Protein AF-A0A959PPM3-F1 (afdb_monomer_lite)

Sequence (48 aa):
MMNPKVAAYLDKAGEWKVILSAIRELLISCELGEEVKWGSPTYTYRGG

Secondary structure (DSSP, 8-state):
---HHHHHHHHTSGGGHHHHHHHHHHHHHTT-EEEEETTEEEEESTT-

Foldseek 3Di:
DDDVLQVVVLVPVPPCSVVVVVVVVVLVVVVWDWDADPNHIDTHDPND

Structure (mmCIF, N/CA/C/O backbone):
data_AF-A0A959PPM3-F1
#
_entry.id   AF-A0A959PPM3-F1
#
loop_
_atom_site.group_PDB
_atom_site.id
_atom_site.type_symbol
_atom_site.label_atom_id
_atom_site.label_alt_id
_atom_site.label_comp_id
_atom_site.label_asym_id
_atom_site.label_entity_id
_atom_site.label_seq_id
_atom_site.pdbx_PDB_ins_code
_atom_site.Cartn_x
_atom_site.Cartn_y
_atom_site.Cartn_z
_atom_site.occupancy
_atom_site.B_iso_or_equiv
_atom_site.auth_seq_id
_atom_site.auth_comp_id
_atom_site.auth_asym_id
_atom_site.auth_atom_id
_atom_site.pdbx_PDB_model_num
ATOM 1 N N . MET A 1 1 ? 7.656 -11.210 -3.502 1.00 69.56 1 MET A N 1
ATOM 2 C CA . MET A 1 1 ? 7.998 -11.399 -2.070 1.00 69.56 1 MET A CA 1
ATOM 3 C C . MET A 1 1 ? 7.310 -10.290 -1.291 1.00 69.56 1 MET A C 1
ATOM 5 O O . MET A 1 1 ? 7.421 -9.151 -1.720 1.00 69.56 1 MET A O 1
ATOM 9 N N . MET A 1 2 ? 6.574 -10.606 -0.221 1.00 85.88 2 MET A N 1
ATOM 10 C CA . MET A 1 2 ? 5.842 -9.594 0.554 1.00 85.88 2 MET A CA 1
ATOM 11 C C . MET A 1 2 ? 6.796 -8.724 1.382 1.00 85.88 2 MET A C 1
ATOM 13 O O . MET A 1 2 ? 7.559 -9.226 2.204 1.00 85.88 2 MET A O 1
ATOM 17 N N . ASN A 1 3 ? 6.731 -7.411 1.187 1.00 94.62 3 ASN A N 1
ATOM 18 C CA . ASN A 1 3 ? 7.532 -6.420 1.887 1.00 94.62 3 ASN A CA 1
ATOM 19 C C . ASN A 1 3 ? 7.004 -6.197 3.321 1.00 94.62 3 ASN A C 1
ATOM 21 O O . ASN A 1 3 ? 5.830 -5.834 3.499 1.00 94.62 3 AS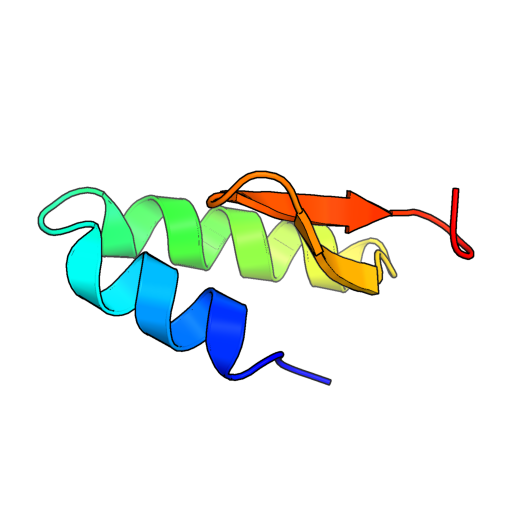N A O 1
ATOM 25 N N . PRO A 1 4 ? 7.848 -6.362 4.358 1.00 96.38 4 PRO A N 1
ATOM 26 C CA . PRO A 1 4 ? 7.439 -6.190 5.751 1.00 96.38 4 PRO A CA 1
ATOM 27 C C . PRO A 1 4 ? 7.080 -4.737 6.100 1.00 96.38 4 PRO A C 1
ATOM 29 O O . PRO A 1 4 ? 6.248 -4.510 6.974 1.00 96.38 4 PRO A O 1
ATOM 32 N N . LYS A 1 5 ? 7.640 -3.736 5.401 1.00 96.69 5 LYS A N 1
ATOM 33 C CA . LYS A 1 5 ? 7.291 -2.321 5.625 1.00 96.69 5 LYS A CA 1
ATOM 34 C C . LYS A 1 5 ? 5.868 -2.008 5.166 1.00 96.69 5 LYS A C 1
ATOM 36 O O . LYS A 1 5 ? 5.162 -1.264 5.840 1.00 96.69 5 LYS A O 1
ATOM 41 N N . VAL A 1 6 ? 5.439 -2.604 4.052 1.00 97.06 6 VAL A N 1
ATOM 42 C CA . VAL A 1 6 ? 4.054 -2.491 3.571 1.00 97.06 6 VAL A CA 1
ATOM 43 C C . VAL A 1 6 ? 3.107 -3.223 4.522 1.00 97.06 6 VAL A C 1
ATOM 45 O O . VAL A 1 6 ? 2.067 -2.677 4.872 1.00 97.06 6 VAL A O 1
ATOM 48 N N . ALA A 1 7 ? 3.486 -4.404 5.025 1.00 96.69 7 ALA A N 1
ATOM 49 C CA . ALA A 1 7 ? 2.691 -5.111 6.035 1.00 96.69 7 ALA A CA 1
ATOM 50 C C . ALA A 1 7 ? 2.469 -4.254 7.298 1.00 96.69 7 ALA A C 1
ATOM 52 O O . ALA A 1 7 ? 1.330 -4.068 7.718 1.00 96.69 7 ALA A O 1
ATOM 53 N N . ALA A 1 8 ? 3.529 -3.627 7.819 1.00 96.31 8 ALA A N 1
ATOM 54 C CA . ALA A 1 8 ? 3.440 -2.733 8.973 1.00 96.31 8 ALA A CA 1
ATOM 55 C C . ALA A 1 8 ? 2.591 -1.470 8.718 1.00 96.31 8 ALA A C 1
ATOM 57 O O . ALA A 1 8 ? 2.018 -0.917 9.657 1.00 96.31 8 ALA A O 1
ATOM 58 N N . TYR A 1 9 ? 2.511 -0.992 7.471 1.00 96.94 9 TYR A N 1
ATOM 59 C CA . TYR A 1 9 ? 1.589 0.081 7.090 1.00 96.94 9 TYR A CA 1
ATOM 60 C C . TYR A 1 9 ? 0.134 -0.402 7.149 1.00 96.94 9 TYR A C 1
ATOM 62 O O . TYR A 1 9 ? -0.707 0.252 7.761 1.00 96.94 9 TYR A O 1
ATOM 70 N N . LEU A 1 10 ? -0.155 -1.573 6.571 1.00 96.62 10 LEU A N 1
ATOM 71 C CA . LEU A 1 10 ? -1.502 -2.156 6.558 1.00 96.62 10 LEU A CA 1
ATOM 72 C C . LEU A 1 10 ? -2.008 -2.500 7.962 1.00 96.62 10 LEU A C 1
ATOM 74 O O . LEU A 1 10 ? -3.190 -2.321 8.242 1.00 96.62 10 LEU A O 1
ATOM 78 N N . ASP A 1 11 ? -1.127 -2.927 8.866 1.00 96.50 11 ASP A N 1
ATOM 79 C CA . ASP A 1 11 ? -1.481 -3.174 10.268 1.00 96.50 11 ASP A CA 1
ATOM 80 C C . ASP A 1 11 ? -1.997 -1.919 10.984 1.00 96.50 11 ASP A C 1
ATOM 82 O O . ASP A 1 11 ? -2.822 -2.022 11.891 1.00 96.50 11 ASP A O 1
ATOM 86 N N . LYS A 1 12 ? -1.566 -0.731 10.547 1.00 96.81 12 LYS A N 1
ATOM 87 C CA . LYS A 1 12 ? -2.011 0.563 11.082 1.00 96.81 12 LYS A CA 1
ATOM 88 C C . LYS A 1 12 ? -3.242 1.124 10.367 1.00 96.81 12 LYS A C 1
ATOM 90 O O . LYS A 1 12 ? -3.764 2.146 10.797 1.00 96.81 12 LYS A O 1
ATOM 95 N N . ALA A 1 13 ? -3.714 0.477 9.301 1.00 96.19 13 ALA A N 1
ATOM 96 C CA . ALA A 1 13 ? -4.801 0.984 8.464 1.00 96.19 13 ALA A CA 1
ATOM 97 C C . ALA A 1 13 ? -6.209 0.773 9.061 1.00 96.19 13 ALA A C 1
ATOM 99 O O . ALA A 1 13 ? -7.194 1.207 8.466 1.00 96.19 13 ALA A O 1
ATOM 100 N N . GLY A 1 14 ? -6.326 0.120 10.225 1.00 96.38 14 GLY A N 1
ATOM 101 C CA . GLY A 1 14 ? -7.600 -0.060 10.928 1.00 96.38 14 GLY A CA 1
ATOM 102 C C . GLY A 1 14 ? -8.643 -0.782 10.071 1.00 96.38 14 GLY A C 1
ATOM 103 O O . GLY A 1 14 ? -8.376 -1.863 9.546 1.00 96.38 14 GLY A O 1
ATOM 104 N N . GLU A 1 15 ? -9.816 -0.169 9.901 1.00 97.25 15 GLU A N 1
ATOM 105 C CA . GLU A 1 15 ? -10.915 -0.702 9.078 1.00 97.25 15 GLU A CA 1
ATOM 106 C C . GLU A 1 15 ? -10.522 -0.920 7.605 1.00 97.25 15 GLU A C 1
ATOM 108 O O . GLU A 1 15 ? -11.014 -1.842 6.953 1.00 97.25 15 GLU A O 1
ATOM 113 N N . TRP A 1 16 ? -9.561 -0.144 7.093 1.00 97.56 16 TRP A N 1
ATOM 114 C CA . TRP A 1 16 ? -9.102 -0.226 5.705 1.00 97.56 16 TRP A CA 1
ATOM 115 C C . TRP A 1 16 ? -8.142 -1.389 5.456 1.00 97.56 16 TRP A C 1
ATOM 117 O O . TRP A 1 16 ? -7.854 -1.713 4.303 1.00 97.56 16 TRP A O 1
ATOM 127 N N . LYS A 1 17 ? -7.655 -2.057 6.510 1.00 97.62 17 LYS A N 1
ATOM 128 C CA . LYS A 1 17 ? -6.692 -3.159 6.387 1.00 97.62 17 LYS A CA 1
ATOM 129 C C . LYS A 1 17 ? -7.198 -4.263 5.460 1.00 97.62 17 LYS A C 1
ATOM 131 O O . LYS A 1 17 ? -6.420 -4.764 4.651 1.00 97.62 17 LYS A O 1
ATOM 136 N N . VAL A 1 18 ? -8.479 -4.627 5.551 1.00 97.50 18 VAL A N 1
ATOM 137 C CA . VAL A 1 18 ? -9.060 -5.725 4.759 1.00 97.50 18 VAL A CA 1
ATOM 138 C C . VAL A 1 18 ? -9.023 -5.390 3.268 1.00 97.50 18 VAL A C 1
ATOM 140 O O . VAL A 1 18 ? -8.457 -6.147 2.482 1.00 97.50 18 VAL A O 1
ATOM 143 N N . ILE A 1 19 ? -9.554 -4.228 2.877 1.00 98.12 19 ILE A N 1
ATOM 144 C CA . ILE A 1 19 ? -9.617 -3.839 1.464 1.00 98.12 19 ILE A CA 1
ATOM 145 C C . ILE A 1 19 ? -8.231 -3.541 0.883 1.00 98.12 19 ILE A C 1
ATOM 147 O O . ILE A 1 19 ? -7.932 -3.959 -0.233 1.00 98.12 19 ILE A O 1
ATOM 151 N N . LEU A 1 20 ? -7.342 -2.898 1.646 1.00 97.38 20 LEU A N 1
ATOM 152 C CA . LEU A 1 20 ? -5.978 -2.622 1.195 1.00 97.38 20 LEU A CA 1
ATOM 153 C C . LEU A 1 20 ? -5.139 -3.900 1.051 1.00 97.38 20 LEU A C 1
ATOM 155 O O . LEU A 1 20 ? -4.294 -3.967 0.161 1.00 97.38 20 LEU A O 1
ATOM 159 N N . SER A 1 21 ? -5.384 -4.924 1.877 1.00 97.19 21 SER A N 1
ATOM 160 C CA . SER A 1 21 ? -4.743 -6.239 1.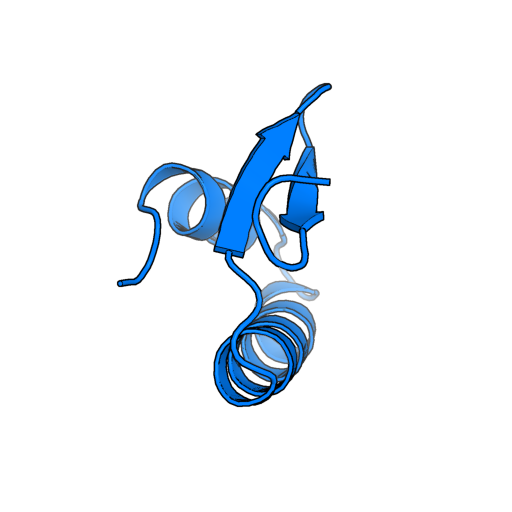722 1.00 97.19 21 SER A CA 1
ATOM 161 C C . SER A 1 21 ? -5.190 -6.926 0.430 1.00 97.19 21 SER A C 1
ATOM 163 O O . SER A 1 21 ? -4.344 -7.404 -0.319 1.00 97.19 21 SER A O 1
ATOM 165 N N . ALA A 1 22 ? -6.487 -6.885 0.110 1.00 97.81 22 ALA A N 1
A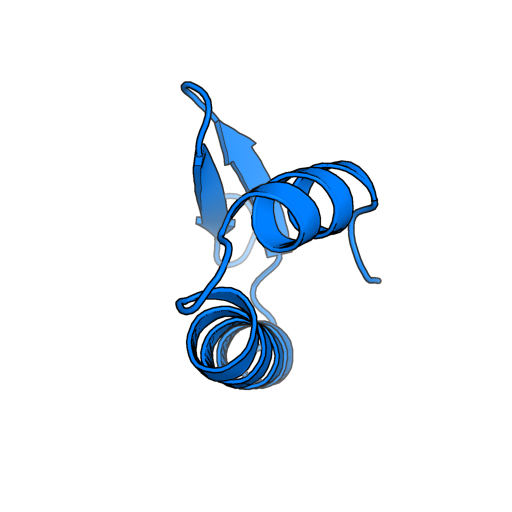TOM 166 C CA . ALA A 1 22 ? -7.008 -7.438 -1.142 1.00 97.81 22 ALA A CA 1
ATOM 167 C C . ALA A 1 22 ? -6.458 -6.700 -2.378 1.00 97.81 22 ALA A C 1
ATOM 169 O O . ALA A 1 22 ? -6.046 -7.326 -3.354 1.00 97.81 22 ALA A O 1
ATOM 170 N N . ILE A 1 23 ? -6.384 -5.364 -2.327 1.00 97.81 23 ILE A N 1
ATOM 171 C CA . ILE A 1 23 ? -5.771 -4.560 -3.397 1.00 97.81 23 ILE A CA 1
ATOM 172 C C . ILE A 1 23 ? -4.290 -4.922 -3.556 1.00 97.81 23 ILE A C 1
ATOM 174 O O . ILE A 1 23 ? -3.817 -5.091 -4.676 1.00 97.81 23 ILE A O 1
ATOM 178 N N . ARG A 1 24 ? -3.551 -5.076 -2.451 1.00 97.44 24 ARG A N 1
ATOM 179 C CA . ARG A 1 24 ? -2.140 -5.482 -2.482 1.00 97.44 24 ARG A CA 1
ATOM 180 C C . ARG A 1 24 ? -1.955 -6.836 -3.163 1.00 97.44 24 ARG A C 1
ATOM 182 O O . ARG A 1 24 ? -1.079 -6.952 -4.012 1.00 97.44 24 ARG A O 1
ATOM 189 N N . GLU A 1 25 ? -2.762 -7.838 -2.820 1.00 97.19 25 GLU A N 1
ATOM 190 C CA . GLU A 1 25 ? -2.704 -9.159 -3.461 1.00 97.19 25 GLU A CA 1
ATOM 191 C C . GLU A 1 25 ? -2.905 -9.062 -4.977 1.00 97.19 25 GLU A C 1
ATOM 193 O O . GLU A 1 25 ? -2.126 -9.638 -5.739 1.00 97.19 25 GLU A O 1
ATOM 198 N N . LEU A 1 26 ? -3.877 -8.256 -5.417 1.00 97.69 26 LEU A N 1
ATOM 199 C CA . LEU A 1 26 ? -4.106 -7.991 -6.836 1.00 97.69 26 LEU A CA 1
ATOM 200 C C . LEU A 1 26 ? -2.883 -7.335 -7.498 1.00 97.69 26 LEU A C 1
ATOM 202 O O . LEU A 1 26 ? -2.434 -7.795 -8.544 1.00 97.69 26 LEU A O 1
ATOM 206 N N . LEU A 1 27 ? -2.302 -6.300 -6.889 1.00 96.38 27 LEU A N 1
ATOM 207 C CA . LEU A 1 27 ? -1.136 -5.599 -7.441 1.00 96.38 27 LEU A CA 1
ATOM 208 C C . LEU A 1 27 ? 0.093 -6.514 -7.558 1.00 96.38 27 LEU A C 1
ATOM 210 O O . LEU A 1 27 ? 0.795 -6.469 -8.567 1.00 96.38 27 LEU A O 1
ATOM 214 N N . ILE A 1 28 ? 0.323 -7.384 -6.571 1.00 95.19 28 ILE A N 1
ATOM 215 C CA . ILE A 1 28 ? 1.393 -8.389 -6.620 1.00 95.19 28 ILE A CA 1
ATOM 216 C C . ILE A 1 28 ? 1.125 -9.437 -7.709 1.00 95.19 28 ILE A C 1
ATOM 218 O O . ILE A 1 28 ? 2.066 -9.865 -8.376 1.00 95.19 28 ILE A O 1
ATOM 222 N N . SER A 1 29 ? -0.137 -9.822 -7.933 1.00 96.25 29 SER A N 1
ATOM 223 C CA . SER A 1 29 ? -0.506 -10.735 -9.028 1.00 96.25 29 SER A CA 1
ATOM 224 C C . SER A 1 29 ? -0.216 -10.153 -10.418 1.00 96.25 29 SER A C 1
ATOM 226 O O . SER A 1 29 ? 0.051 -10.903 -11.352 1.00 96.25 29 SER A O 1
ATOM 228 N N . CYS A 1 30 ? -0.175 -8.821 -10.536 1.00 96.06 30 CYS A N 1
ATOM 229 C CA . CYS A 1 30 ? 0.235 -8.094 -11.740 1.00 96.06 30 CYS A CA 1
ATOM 230 C C . CYS A 1 30 ? 1.764 -7.936 -11.869 1.00 96.06 30 CYS A C 1
ATOM 232 O O . CYS A 1 30 ? 2.227 -7.084 -12.626 1.00 96.06 30 CYS A O 1
ATOM 234 N N . GLU A 1 31 ? 2.547 -8.709 -11.110 1.00 94.44 31 GLU A N 1
ATOM 235 C CA . GLU A 1 31 ? 4.018 -8.677 -11.094 1.00 94.44 31 GLU 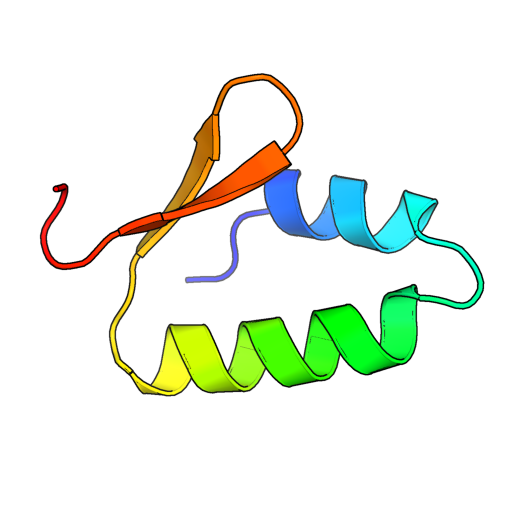A CA 1
ATOM 236 C C . GLU A 1 31 ? 4.617 -7.307 -10.718 1.00 94.44 31 GLU A C 1
ATOM 238 O O . GLU A 1 31 ? 5.758 -6.990 -11.068 1.00 94.44 31 GLU A O 1
ATOM 243 N N . LEU A 1 32 ? 3.869 -6.478 -9.981 1.00 96.06 32 LEU A N 1
ATOM 244 C CA . LEU A 1 32 ? 4.393 -5.217 -9.463 1.00 96.06 32 LEU A CA 1
ATOM 245 C C . LEU A 1 32 ? 5.313 -5.472 -8.263 1.00 96.06 32 LEU A C 1
ATOM 247 O O . LEU A 1 32 ? 5.019 -6.278 -7.377 1.00 96.06 32 LEU A O 1
ATOM 251 N N . GLY A 1 33 ? 6.427 -4.747 -8.216 1.00 94.69 33 GLY A N 1
ATOM 252 C CA . GLY A 1 33 ? 7.239 -4.624 -7.012 1.00 94.69 33 GLY A CA 1
ATOM 253 C C . GLY A 1 33 ? 6.542 -3.723 -5.998 1.00 94.69 33 GLY A C 1
ATOM 254 O O . GLY A 1 33 ? 5.761 -2.854 -6.378 1.00 94.69 33 GLY A O 1
ATOM 255 N N . GLU A 1 34 ? 6.828 -3.906 -4.711 1.00 95.81 34 GLU A N 1
ATOM 256 C CA . GLU A 1 34 ? 6.275 -3.059 -3.653 1.00 95.81 34 GLU A CA 1
ATOM 257 C C . GLU A 1 34 ? 7.367 -2.500 -2.733 1.00 95.81 34 GLU A C 1
ATOM 259 O O . GLU A 1 34 ? 8.252 -3.206 -2.235 1.00 95.81 34 GLU A O 1
ATOM 264 N N . GLU A 1 35 ? 7.274 -1.205 -2.469 1.00 95.06 35 GLU A N 1
ATOM 265 C CA . GLU A 1 35 ? 8.181 -0.441 -1.622 1.00 95.06 35 GLU A CA 1
ATOM 266 C C . GLU A 1 35 ? 7.381 0.534 -0.753 1.00 95.06 35 GLU A C 1
ATOM 268 O O . GLU A 1 35 ? 6.171 0.685 -0.902 1.00 95.06 35 GLU A O 1
ATOM 273 N N . VAL A 1 36 ? 8.054 1.222 0.168 1.00 95.75 36 VAL A N 1
ATOM 274 C CA . VAL A 1 36 ? 7.472 2.377 0.859 1.00 95.75 36 VAL A CA 1
ATOM 275 C C . VAL A 1 36 ? 8.240 3.614 0.423 1.00 95.75 36 VAL A C 1
ATOM 277 O O . VAL A 1 36 ? 9.427 3.735 0.732 1.00 95.75 36 VAL A O 1
ATOM 280 N N . LYS A 1 37 ? 7.563 4.532 -0.274 1.00 95.06 37 LYS A N 1
ATOM 281 C CA . LYS A 1 37 ? 8.089 5.846 -0.671 1.00 95.06 37 LYS A CA 1
ATOM 282 C C . LYS A 1 37 ? 7.189 6.931 -0.085 1.00 95.06 37 LYS A C 1
ATOM 284 O O . LYS A 1 37 ? 5.976 6.764 -0.003 1.00 95.06 37 LYS A O 1
ATOM 289 N N . TRP A 1 38 ? 7.793 8.015 0.403 1.00 94.88 38 TRP A N 1
ATOM 290 C CA . TRP A 1 38 ? 7.079 9.159 1.002 1.00 94.88 38 TRP A CA 1
ATOM 291 C C . TRP A 1 38 ? 6.038 8.773 2.072 1.00 94.88 38 TRP A C 1
ATOM 293 O O . TRP A 1 38 ? 4.981 9.384 2.187 1.00 94.88 38 TRP A O 1
ATOM 303 N N . GLY A 1 39 ? 6.332 7.729 2.855 1.00 94.38 39 GLY A N 1
ATOM 304 C CA . GLY A 1 39 ? 5.468 7.262 3.943 1.00 94.38 39 GLY A CA 1
ATOM 305 C C . GLY A 1 39 ? 4.275 6.397 3.523 1.00 94.38 39 GLY A C 1
ATOM 306 O O . GLY A 1 39 ? 3.499 6.019 4.395 1.00 94.38 39 GLY A O 1
ATOM 307 N N . SER A 1 40 ? 4.138 6.043 2.241 1.00 95.00 40 SER A N 1
ATOM 308 C CA . SER A 1 40 ? 3.036 5.208 1.741 1.00 95.00 40 SER A CA 1
ATOM 309 C C . SER A 1 40 ? 3.537 4.007 0.927 1.00 95.00 40 SER A C 1
ATOM 311 O O . SER A 1 40 ? 4.599 4.092 0.299 1.00 95.00 40 SER A O 1
ATOM 313 N N . PRO A 1 41 ? 2.798 2.880 0.904 1.00 97.00 41 PRO A N 1
ATOM 314 C CA . PRO A 1 41 ? 3.052 1.794 -0.033 1.00 97.00 41 PRO A CA 1
ATOM 315 C C . PRO A 1 41 ? 3.040 2.318 -1.470 1.00 97.00 41 PRO A C 1
ATOM 317 O O . PRO A 1 41 ? 2.130 3.040 -1.869 1.00 97.00 41 PRO A O 1
ATOM 320 N N . THR A 1 42 ? 4.067 1.983 -2.238 1.00 96.44 42 THR A N 1
ATOM 321 C CA . 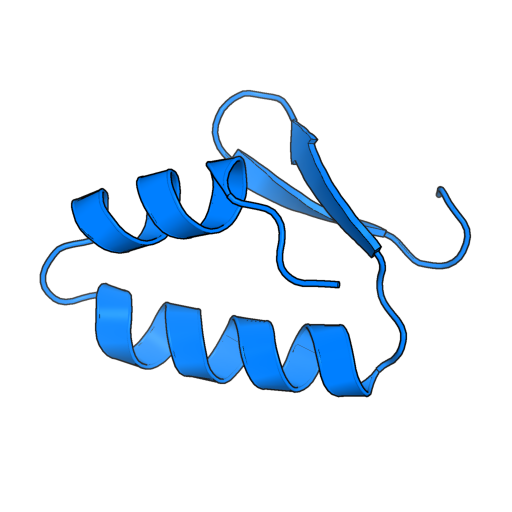THR A 1 42 ? 4.211 2.350 -3.647 1.00 96.44 42 THR A CA 1
ATOM 322 C C . THR A 1 42 ? 4.496 1.089 -4.439 1.00 96.44 42 THR A C 1
ATOM 324 O O . THR A 1 42 ? 5.357 0.300 -4.046 1.00 96.44 42 THR A O 1
ATOM 327 N N . TYR A 1 43 ? 3.778 0.912 -5.544 1.00 96.25 43 TYR A N 1
ATOM 328 C CA . TYR A 1 43 ? 3.883 -0.265 -6.395 1.00 96.25 43 TYR A CA 1
ATOM 329 C C . TYR A 1 43 ? 4.427 0.143 -7.758 1.00 96.25 43 TYR A C 1
ATOM 331 O O . TYR A 1 43 ? 3.921 1.089 -8.359 1.00 96.25 43 TYR A O 1
ATOM 339 N N . THR A 1 44 ? 5.468 -0.544 -8.216 1.00 95.75 44 THR A N 1
ATOM 340 C CA . THR A 1 44 ? 6.231 -0.173 -9.413 1.00 95.75 44 THR A CA 1
ATOM 341 C C . THR A 1 44 ? 6.349 -1.356 -10.360 1.00 95.75 44 THR A C 1
ATOM 343 O O . THR A 1 44 ? 6.548 -2.497 -9.941 1.00 95.75 44 THR A O 1
ATOM 346 N N . TYR A 1 45 ? 6.251 -1.099 -11.662 1.00 95.94 45 TYR A N 1
ATOM 347 C CA . TYR A 1 45 ? 6.525 -2.117 -12.671 1.00 95.94 45 TYR A CA 1
ATOM 348 C C . TYR A 1 45 ? 7.981 -1.991 -13.109 1.00 95.94 45 TYR A C 1
ATOM 350 O O . TYR A 1 45 ? 8.395 -0.946 -13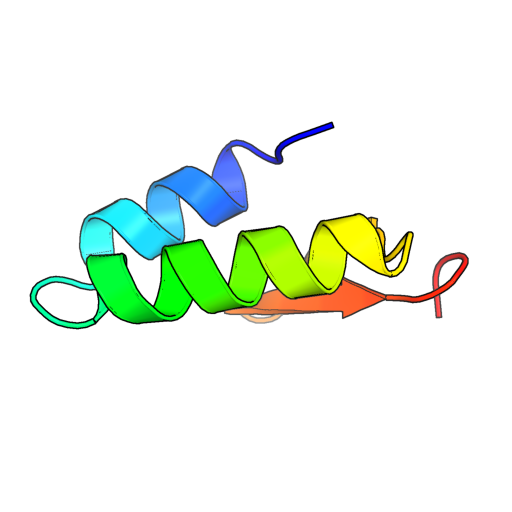.607 1.00 95.94 45 TYR A O 1
ATOM 358 N N . ARG A 1 46 ? 8.778 -3.050 -12.912 1.00 91.25 46 ARG A N 1
ATOM 359 C CA . ARG A 1 46 ? 10.202 -3.098 -13.309 1.00 91.25 46 ARG A CA 1
ATOM 360 C C . ARG A 1 46 ? 11.055 -1.932 -12.773 1.00 91.25 46 ARG A C 1
ATOM 362 O O . ARG A 1 46 ? 12.003 -1.509 -13.427 1.00 91.25 46 ARG A O 1
ATOM 369 N N . GLY A 1 47 ? 10.737 -1.434 -11.577 1.00 81.62 47 GLY A N 1
ATOM 370 C CA . GLY A 1 47 ? 11.521 -0.395 -10.899 1.00 81.62 47 GLY A CA 1
ATOM 371 C C . GLY A 1 47 ? 11.241 1.048 -11.337 1.00 81.62 47 GLY A C 1
ATOM 372 O O . GLY A 1 47 ? 11.966 1.935 -10.888 1.00 81.62 47 GLY A O 1
ATOM 373 N N . GLY A 1 48 ? 10.218 1.281 -12.172 1.00 64.56 48 GLY A N 1
ATOM 374 C CA . GLY A 1 48 ? 9.690 2.616 -12.492 1.00 64.56 48 GLY A CA 1
ATOM 375 C C . GLY A 1 48 ? 8.718 3.125 -11.439 1.00 64.56 48 GLY A C 1
ATOM 376 O O . GLY A 1 48 ? 7.707 2.424 -11.220 1.00 64.56 48 GLY A O 1
#

pLDDT: mean 94.52, std 6.4, range [64.56, 98.12]

Radius of gyration: 10.29 Å; chains: 1; bounding box: 22×21×24 Å